Protein AF-A0A2M7EIX5-F1 (afdb_monomer_lite)

InterPro domains:
  IPR014027 UDP-glucose/GDP-mannose dehydrogenase, C-terminal [PF03720] (4-50)
  IPR014027 UDP-glucose/GDP-mannose dehydrogenase, C-terminal [SM00984] (4-54)
  IPR036220 UDP-glucose/GDP-mannose dehydrogenase, C-terminal domain superfamily [SSF52413] (1-51)

Organism: NCBI:txid1974858

pLDDT: mean 97.45, std 2.24, range [86.19, 98.62]

Structure (mmCIF, N/CA/C/O backbone):
data_AF-A0A2M7EIX5-F1
#
_entry.id   AF-A0A2M7EIX5-F1
#
loop_
_atom_site.group_PDB
_atom_site.id
_atom_site.type_symbol
_atom_site.label_atom_id
_atom_site.label_alt_id
_atom_site.label_comp_id
_atom_site.label_asym_id
_atom_site.label_entity_id
_atom_site.label_seq_id
_atom_site.pdbx_PDB_ins_code
_atom_site.Cartn_x
_atom_site.Cartn_y
_atom_site.Cartn_z
_atom_site.occupancy
_atom_site.B_iso_or_equiv
_atom_site.auth_seq_id
_atom_site.auth_comp_id
_atom_site.auth_asym_id
_atom_site.auth_atom_id
_atom_site.pdbx_PDB_model_num
ATOM 1 N N . LYS A 1 1 ? -10.686 -2.093 14.488 1.00 88.19 1 LYS A N 1
ATOM 2 C CA . LYS A 1 1 ? -10.172 -3.425 14.060 1.00 88.19 1 LYS A CA 1
ATOM 3 C C . LYS A 1 1 ? -8.913 -3.195 13.229 1.00 88.19 1 LYS A C 1
ATOM 5 O O . LYS A 1 1 ? -8.893 -2.204 12.508 1.00 88.19 1 LYS A O 1
ATOM 10 N N . LYS A 1 2 ? -7.890 -4.052 13.345 1.00 95.69 2 LYS A N 1
ATOM 11 C CA . LYS A 1 2 ? -6.628 -3.916 12.597 1.00 95.69 2 LYS A CA 1
ATOM 12 C C . LYS A 1 2 ? -6.586 -4.919 11.442 1.00 95.69 2 LYS A C 1
ATOM 14 O O . LYS A 1 2 ? -6.912 -6.081 11.664 1.00 95.69 2 LYS A O 1
ATOM 19 N N . ILE A 1 3 ? -6.226 -4.468 10.241 1.00 98.12 3 ILE A N 1
ATOM 20 C CA . ILE A 1 3 ? -6.112 -5.299 9.030 1.00 98.12 3 ILE A CA 1
ATOM 21 C C . ILE A 1 3 ? -4.661 -5.271 8.549 1.00 98.12 3 ILE A C 1
ATOM 23 O O . ILE A 1 3 ? -4.023 -4.220 8.574 1.00 98.12 3 ILE A O 1
ATOM 27 N N . ALA A 1 4 ? -4.147 -6.423 8.122 1.00 98.12 4 ALA A N 1
ATOM 28 C CA . ALA A 1 4 ? -2.841 -6.526 7.486 1.00 98.12 4 ALA A CA 1
ATOM 29 C C . ALA A 1 4 ? -2.985 -6.674 5.963 1.00 98.12 4 ALA A C 1
ATOM 31 O O . AL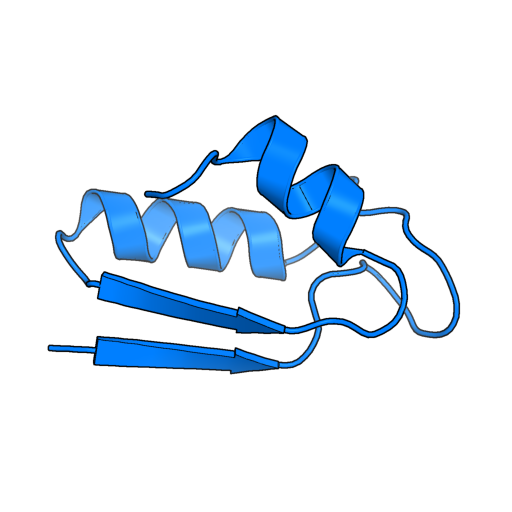A A 1 4 ? -3.878 -7.388 5.508 1.00 98.12 4 ALA A O 1
ATOM 32 N N . ILE A 1 5 ? -2.114 -6.018 5.193 1.00 98.06 5 ILE A N 1
ATOM 33 C CA . ILE A 1 5 ? -2.038 -6.142 3.728 1.00 98.06 5 ILE A CA 1
ATOM 34 C C . ILE A 1 5 ? -0.596 -6.471 3.352 1.00 98.06 5 ILE A C 1
ATOM 36 O O . ILE A 1 5 ? 0.326 -5.758 3.749 1.00 98.06 5 ILE A O 1
ATOM 40 N N . TRP A 1 6 ? -0.410 -7.544 2.587 1.00 98.00 6 TRP A N 1
ATOM 41 C CA . TRP A 1 6 ? 0.896 -7.985 2.112 1.00 98.00 6 TRP A CA 1
ATOM 42 C C . TRP A 1 6 ? 0.911 -7.971 0.583 1.00 98.00 6 TRP A C 1
ATOM 44 O O . TRP A 1 6 ? 0.121 -8.671 -0.047 1.00 98.00 6 TRP A O 1
ATOM 54 N N . GLY A 1 7 ? 1.794 -7.153 0.012 1.00 98.06 7 GLY A N 1
ATOM 55 C CA . GLY A 1 7 ? 1.841 -6.848 -1.415 1.00 98.06 7 GLY A CA 1
ATOM 56 C C . GLY A 1 7 ? 1.173 -5.507 -1.699 1.00 98.06 7 GLY A C 1
ATOM 57 O O . GLY A 1 7 ? -0.023 -5.324 -1.4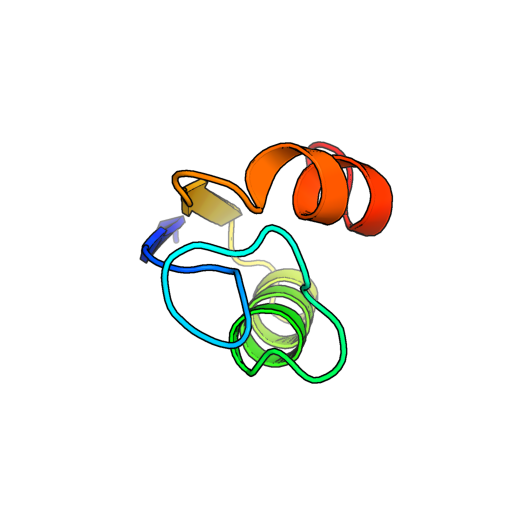67 1.00 98.06 7 GLY A O 1
ATOM 58 N N . LEU A 1 8 ? 1.969 -4.5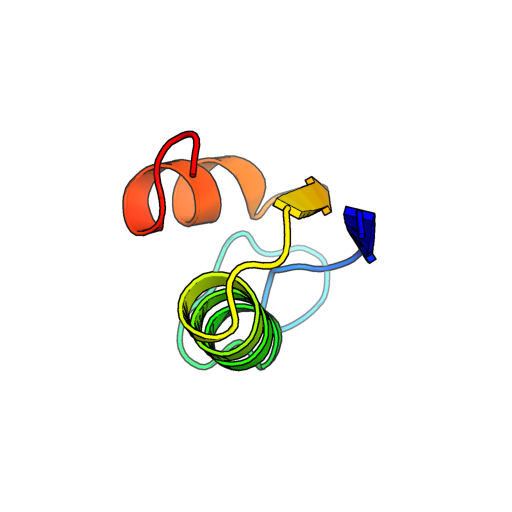51 -2.168 1.00 98.50 8 LEU A N 1
ATOM 59 C CA . LEU A 1 8 ? 1.568 -3.162 -2.374 1.00 98.50 8 LEU A CA 1
ATOM 60 C C . LEU A 1 8 ? 1.891 -2.666 -3.778 1.00 98.50 8 LEU A C 1
ATOM 62 O O . LEU A 1 8 ? 1.169 -1.809 -4.278 1.00 98.50 8 LEU A O 1
ATOM 66 N N . SER A 1 9 ? 2.915 -3.203 -4.427 1.00 98.50 9 SER A N 1
ATOM 67 C CA . SER A 1 9 ? 3.203 -2.884 -5.824 1.00 98.50 9 SER A CA 1
ATOM 68 C C . SER A 1 9 ? 2.201 -3.541 -6.777 1.00 98.50 9 SER A C 1
ATOM 70 O O . SER A 1 9 ? 1.557 -4.536 -6.438 1.00 98.50 9 SER A O 1
ATOM 72 N N . PHE A 1 10 ? 2.056 -3.007 -7.995 1.00 98.06 10 PHE A N 1
ATOM 73 C CA . PHE A 1 10 ? 1.070 -3.535 -8.955 1.00 98.06 10 PHE A CA 1
ATOM 74 C C . PHE A 1 10 ? 1.421 -4.940 -9.482 1.00 98.06 10 PHE A C 1
ATOM 76 O O . PHE A 1 10 ? 0.552 -5.655 -9.982 1.00 98.06 10 PHE A O 1
ATOM 83 N N . LYS A 1 11 ? 2.699 -5.330 -9.386 1.00 97.69 11 LYS A N 1
ATOM 84 C CA . LYS A 1 11 ? 3.239 -6.650 -9.739 1.00 97.69 11 LYS A CA 1
ATOM 85 C C . LYS A 1 11 ? 4.517 -6.945 -8.926 1.00 97.69 11 LYS A C 1
ATOM 87 O O . LYS A 1 11 ? 5.049 -6.026 -8.305 1.00 97.69 11 LYS A O 1
ATOM 92 N N . PRO A 1 12 ? 5.047 -8.182 -8.951 1.00 97.25 12 PRO A N 1
ATOM 93 C CA . PRO A 1 12 ? 6.296 -8.520 -8.264 1.00 97.25 12 PRO A CA 1
ATOM 94 C C . PRO A 1 12 ? 7.521 -7.741 -8.774 1.00 97.25 12 PRO A C 1
ATOM 96 O O . PRO A 1 12 ? 7.588 -7.382 -9.952 1.00 97.25 12 PRO A O 1
ATOM 99 N N . ASN A 1 13 ? 8.522 -7.581 -7.900 1.00 97.25 13 ASN A N 1
ATOM 100 C CA . ASN A 1 13 ? 9.859 -7.041 -8.203 1.00 97.25 13 A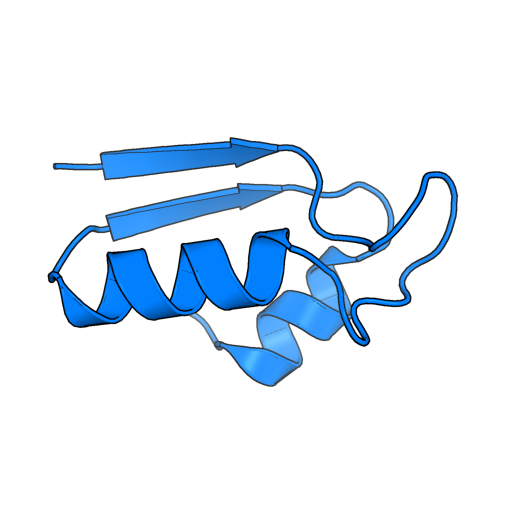SN A CA 1
ATOM 101 C C . ASN A 1 13 ? 9.860 -5.621 -8.799 1.00 97.25 13 ASN A C 1
ATOM 103 O O . ASN A 1 13 ? 10.633 -5.309 -9.704 1.00 97.25 13 ASN A O 1
ATOM 107 N N . THR A 1 14 ? 8.967 -4.758 -8.325 1.00 98.12 14 THR A N 1
ATOM 108 C CA . THR A 1 14 ? 8.950 -3.332 -8.665 1.00 98.12 14 THR A CA 1
ATOM 109 C C . THR A 1 14 ? 8.412 -2.547 -7.484 1.00 98.12 14 THR A C 1
ATOM 111 O O . THR A 1 14 ? 7.605 -3.070 -6.724 1.00 98.12 14 THR A O 1
ATOM 114 N N . ASP A 1 15 ? 8.832 -1.299 -7.330 1.00 98.25 15 ASP A N 1
ATOM 115 C CA . ASP A 1 15 ? 8.285 -0.354 -6.358 1.00 98.25 15 ASP A CA 1
ATOM 116 C C . ASP A 1 15 ? 7.111 0.464 -6.929 1.00 98.25 15 ASP A C 1
ATOM 118 O O . ASP A 1 15 ? 6.576 1.344 -6.249 1.00 98.25 15 ASP A O 1
ATOM 122 N N . ASP A 1 16 ? 6.715 0.207 -8.180 1.00 98.31 16 ASP A N 1
ATOM 123 C CA . ASP A 1 16 ? 5.651 0.942 -8.846 1.00 98.31 16 ASP A CA 1
ATOM 124 C C . ASP A 1 16 ? 4.287 0.598 -8.231 1.00 98.31 16 ASP A C 1
ATOM 126 O O . ASP A 1 16 ? 3.804 -0.538 -8.268 1.00 98.31 16 ASP A O 1
ATOM 130 N N . ILE A 1 17 ? 3.661 1.622 -7.660 1.00 98.38 17 ILE A N 1
ATOM 131 C CA . ILE A 1 17 ? 2.338 1.551 -7.034 1.00 98.38 17 ILE A CA 1
ATOM 132 C C . ILE A 1 17 ? 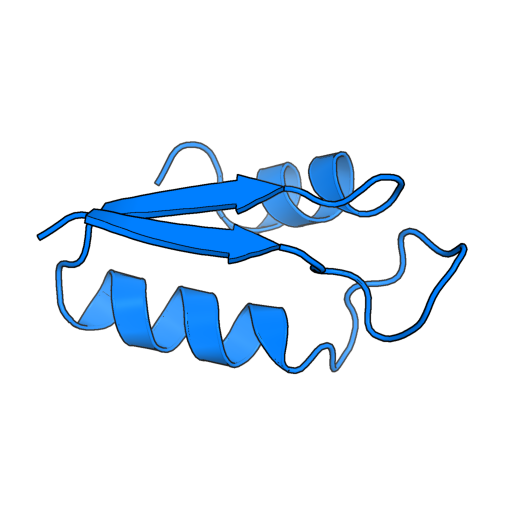1.250 2.191 -7.902 1.00 98.38 17 ILE A C 1
ATOM 134 O O . ILE A 1 17 ? 0.093 2.275 -7.485 1.00 98.38 17 ILE A O 1
ATOM 138 N N . ARG A 1 18 ? 1.589 2.691 -9.099 1.00 97.69 18 ARG A N 1
ATOM 139 C CA . ARG A 1 18 ? 0.600 3.300 -9.994 1.00 97.69 18 ARG A CA 1
ATOM 140 C C . ARG A 1 18 ? -0.398 2.233 -10.427 1.00 97.69 18 ARG A C 1
ATOM 142 O O . ARG A 1 18 ? -0.010 1.178 -10.917 1.00 97.69 18 ARG A O 1
ATOM 149 N N . PHE A 1 19 ? -1.684 2.530 -10.240 1.00 96.12 19 PHE A N 1
ATOM 150 C CA . PHE A 1 19 ? -2.797 1.612 -10.519 1.00 96.12 19 PHE A CA 1
ATOM 151 C C . PHE A 1 19 ? -2.740 0.289 -9.733 1.00 96.12 19 PHE A C 1
ATOM 153 O O . PHE A 1 19 ? -3.400 -0.678 -10.111 1.00 96.12 19 PHE A O 1
ATOM 160 N N . ALA A 1 20 ? -1.960 0.221 -8.647 1.00 98.31 20 ALA A N 1
ATOM 161 C CA . ALA A 1 20 ? -1.925 -0.963 -7.802 1.00 98.31 20 ALA A CA 1
ATOM 162 C C . ALA A 1 20 ? -3.252 -1.095 -7.025 1.00 98.31 20 ALA A C 1
ATOM 164 O O . ALA A 1 20 ? -3.629 -0.157 -6.319 1.00 98.31 20 ALA A O 1
ATOM 165 N N . PRO A 1 21 ? -3.940 -2.255 -7.073 1.00 98.25 21 PRO A N 1
ATOM 166 C CA . PRO A 1 21 ? -5.204 -2.457 -6.352 1.00 98.25 21 PRO A CA 1
ATOM 167 C C . PRO A 1 21 ? -5.093 -2.240 -4.834 1.00 98.25 21 PRO A C 1
ATOM 169 O O . PRO A 1 21 ? -6.049 -1.840 -4.172 1.00 98.25 21 PRO A O 1
ATOM 172 N N . SER A 1 22 ? -3.904 -2.479 -4.278 1.00 98.31 22 SER A N 1
ATOM 173 C CA . SER A 1 22 ? -3.554 -2.217 -2.880 1.00 98.31 22 SER A CA 1
ATOM 174 C C . SER A 1 22 ? -3.829 -0.766 -2.461 1.00 98.31 22 SER A C 1
ATOM 176 O O . SER A 1 22 ? -4.289 -0.540 -1.344 1.00 98.31 22 SER A O 1
ATOM 178 N N . VAL A 1 23 ? -3.604 0.213 -3.344 1.00 98.38 23 VAL A N 1
ATOM 179 C CA . VAL A 1 23 ? -3.790 1.646 -3.067 1.00 98.38 23 VAL A CA 1
ATOM 180 C C . VAL A 1 23 ? -5.269 1.966 -2.856 1.00 98.38 23 VAL A C 1
ATOM 182 O O . VAL A 1 23 ? -5.614 2.656 -1.893 1.00 98.38 23 VAL A O 1
ATOM 185 N N . ASP A 1 24 ? -6.147 1.427 -3.704 1.00 98.44 24 ASP A N 1
ATOM 186 C CA . ASP A 1 24 ? -7.597 1.621 -3.594 1.00 98.44 24 ASP A CA 1
ATOM 187 C C . ASP A 1 24 ? -8.163 0.924 -2.351 1.00 98.44 24 ASP A C 1
ATOM 189 O O . ASP A 1 24 ? -9.004 1.483 -1.637 1.00 98.44 24 ASP A O 1
ATOM 193 N N . ILE A 1 25 ? -7.648 -0.271 -2.038 1.00 98.44 25 ILE A N 1
ATOM 194 C CA . ILE A 1 25 ? -8.006 -1.019 -0.827 1.00 98.44 25 ILE A CA 1
ATOM 195 C C . ILE A 1 25 ? -7.591 -0.244 0.428 1.00 98.44 25 ILE A C 1
ATOM 197 O O . ILE A 1 25 ? -8.419 -0.045 1.319 1.00 98.44 25 ILE A O 1
ATOM 201 N N . ILE A 1 26 ? -6.339 0.222 0.500 1.00 98.25 26 ILE A N 1
ATOM 202 C CA . ILE A 1 26 ? -5.820 1.001 1.633 1.00 98.25 26 ILE A CA 1
ATOM 203 C C . ILE A 1 26 ? -6.678 2.242 1.849 1.00 98.25 26 ILE A C 1
ATOM 205 O O . ILE A 1 26 ? -7.165 2.459 2.958 1.00 98.25 26 ILE A O 1
ATOM 209 N N . ARG A 1 27 ? -6.923 3.019 0.788 1.00 98.06 27 ARG A N 1
ATOM 210 C CA . ARG A 1 27 ? -7.742 4.234 0.853 1.00 98.06 27 ARG A CA 1
ATOM 211 C C . ARG A 1 27 ? -9.132 3.945 1.413 1.00 98.06 27 ARG A C 1
ATOM 213 O O . ARG A 1 27 ? -9.527 4.555 2.402 1.00 98.06 27 ARG A O 1
ATOM 220 N N . THR A 1 28 ? -9.819 2.956 0.846 1.00 98.44 28 THR A N 1
ATOM 221 C CA . THR A 1 28 ? -11.174 2.573 1.263 1.00 98.44 28 THR A CA 1
ATOM 222 C C . THR A 1 28 ? -11.224 2.123 2.725 1.00 98.44 28 THR A C 1
ATOM 224 O O . THR A 1 28 ? -12.173 2.428 3.448 1.00 98.44 28 THR A O 1
ATOM 227 N N . LEU A 1 29 ? -10.226 1.363 3.184 1.00 98.06 29 LEU A N 1
ATOM 228 C CA . LEU A 1 29 ? -10.188 0.875 4.562 1.00 98.06 29 LEU A CA 1
ATOM 229 C C . LEU A 1 29 ? -9.866 1.993 5.561 1.00 98.06 29 LEU A C 1
ATOM 231 O O . LEU A 1 29 ? -10.492 2.046 6.621 1.00 98.06 29 LEU A O 1
ATOM 235 N N . LEU A 1 30 ? -8.952 2.902 5.218 1.00 97.56 30 LEU A N 1
ATOM 236 C CA . LEU A 1 30 ? -8.659 4.079 6.037 1.00 97.56 30 LEU A CA 1
ATOM 237 C C . LEU A 1 30 ? -9.883 5.000 6.149 1.00 97.56 30 LEU A C 1
ATOM 239 O O . LEU A 1 30 ? -10.233 5.412 7.251 1.00 97.56 30 LEU A O 1
ATOM 243 N N . GLU A 1 31 ? -10.590 5.257 5.043 1.00 98.00 31 GLU A N 1
ATOM 244 C CA . GLU A 1 31 ? -11.838 6.043 5.030 1.00 98.00 31 GLU A CA 1
ATOM 245 C C . GLU A 1 31 ? -12.934 5.428 5.912 1.00 98.00 31 GLU A C 1
ATOM 247 O O . GLU A 1 31 ? -13.735 6.143 6.511 1.00 98.00 31 GLU A O 1
ATOM 252 N N . LYS A 1 32 ? -12.942 4.099 6.055 1.00 97.94 32 LYS A N 1
ATOM 253 C CA . LYS A 1 32 ? -13.853 3.371 6.951 1.00 97.94 32 LYS A CA 1
ATOM 254 C C . LYS A 1 32 ? -13.368 3.291 8.408 1.00 97.94 32 LYS A C 1
ATOM 256 O O . LYS A 1 32 ? -14.007 2.619 9.217 1.00 97.94 32 LYS A O 1
ATOM 261 N N . GLY A 1 33 ? -12.256 3.941 8.759 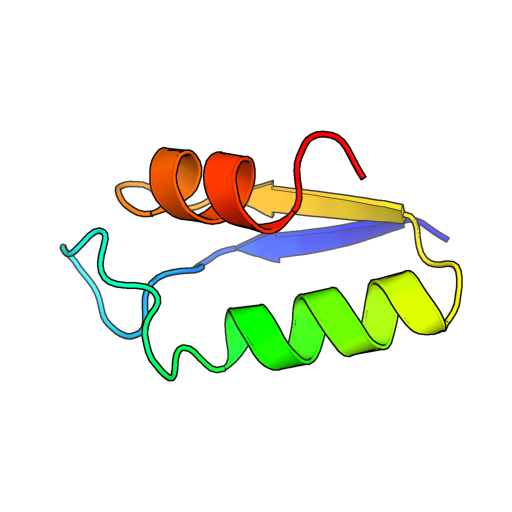1.00 97.44 33 GLY A N 1
ATOM 262 C CA . GLY A 1 33 ? -11.735 4.002 10.129 1.00 97.44 33 GLY A CA 1
ATOM 263 C C . GLY A 1 33 ? -11.004 2.739 10.595 1.00 97.44 33 GLY A C 1
ATOM 264 O O . GLY A 1 33 ? -10.903 2.488 11.799 1.00 97.44 33 GLY A O 1
ATOM 265 N N . TYR A 1 34 ? -10.513 1.909 9.671 1.00 98.25 34 TYR A N 1
ATOM 266 C CA . TYR A 1 34 ? -9.666 0.771 10.026 1.00 98.25 34 TYR A CA 1
ATOM 267 C C . TYR A 1 34 ? -8.217 1.210 10.235 1.00 98.25 34 TYR A C 1
ATOM 269 O O . TYR A 1 34 ? -7.707 2.072 9.531 1.00 98.25 34 TYR A O 1
ATOM 277 N N . THR A 1 35 ? -7.530 0.549 11.166 1.00 97.62 35 THR A N 1
ATOM 278 C CA . THR A 1 35 ? -6.073 0.664 11.311 1.00 97.62 35 THR A CA 1
ATOM 279 C C . THR A 1 35 ? -5.404 -0.373 10.423 1.00 97.62 35 THR A C 1
ATOM 281 O O . THR A 1 35 ? -5.791 -1.548 10.457 1.00 97.62 35 THR A O 1
ATOM 284 N N . LEU A 1 36 ? -4.384 0.026 9.669 1.00 98.06 36 LEU A N 1
ATOM 285 C CA . LEU A 1 36 ? -3.693 -0.864 8.744 1.00 98.06 36 LEU A CA 1
ATOM 286 C C . LEU A 1 36 ? -2.276 -1.201 9.215 1.00 98.06 36 LEU A C 1
ATOM 288 O O . LEU A 1 36 ? -1.634 -0.461 9.954 1.00 98.06 36 LEU A O 1
ATOM 292 N N . SER A 1 37 ? -1.805 -2.372 8.805 1.00 97.94 37 SER A N 1
ATOM 293 C CA . SER A 1 37 ? -0.397 -2.757 8.832 1.00 97.94 37 SER A CA 1
ATOM 294 C C . SER A 1 37 ? -0.061 -3.274 7.450 1.00 97.94 37 SER A C 1
ATOM 296 O O . SER A 1 37 ? -0.627 -4.274 7.016 1.00 97.94 37 SER A O 1
ATOM 298 N N . VAL A 1 38 ? 0.820 -2.589 6.739 1.00 98.19 38 VAL A N 1
ATOM 299 C CA . VAL A 1 38 ? 1.104 -2.904 5.340 1.00 98.19 38 VAL A CA 1
ATOM 300 C C . VAL A 1 38 ? 2.561 -3.296 5.169 1.00 98.19 38 VAL A C 1
ATOM 302 O O . VAL A 1 38 ? 3.424 -2.796 5.892 1.00 98.19 38 VAL A O 1
ATOM 305 N N . TYR A 1 39 ? 2.828 -4.204 4.237 1.00 98.44 39 TYR A N 1
ATOM 306 C CA . TYR A 1 39 ? 4.186 -4.588 3.879 1.00 98.44 39 TYR A CA 1
ATOM 307 C C . TYR A 1 39 ? 4.293 -4.951 2.396 1.00 98.44 39 TYR A C 1
ATOM 309 O O . TYR A 1 39 ? 3.442 -5.653 1.848 1.00 98.44 39 TYR A O 1
ATOM 317 N N . ASP A 1 40 ? 5.372 -4.501 1.770 1.00 98.62 40 ASP A N 1
ATOM 318 C CA . ASP A 1 40 ? 5.847 -4.914 0.452 1.00 98.62 40 ASP A CA 1
ATOM 319 C C . ASP A 1 40 ? 7.376 -4.923 0.478 1.00 98.62 40 ASP A C 1
ATOM 321 O O . ASP A 1 40 ? 7.986 -4.200 1.265 1.00 98.62 40 ASP A O 1
ATOM 325 N N . GLN A 1 41 ? 8.006 -5.748 -0.350 1.00 98.19 41 GLN A N 1
ATOM 326 C CA . GLN A 1 41 ? 9.463 -5.806 -0.389 1.00 98.19 41 GLN A CA 1
ATOM 327 C C . GLN A 1 41 ? 10.069 -4.531 -0.999 1.00 98.19 41 GLN A C 1
ATOM 329 O O . GLN A 1 41 ? 11.045 -4.006 -0.472 1.00 98.19 41 GLN A O 1
ATOM 334 N N . GLU A 1 42 ? 9.466 -4.007 -2.068 1.00 98.25 42 GLU A N 1
ATOM 335 C CA . GLU A 1 42 ? 10.011 -2.909 -2.875 1.00 98.25 42 GLU A CA 1
ATOM 336 C C . GLU A 1 42 ? 9.182 -1.615 -2.707 1.00 98.25 42 GLU A C 1
ATOM 338 O O . GLU A 1 42 ? 9.719 -0.510 -2.616 1.00 98.25 42 GLU A O 1
ATOM 343 N N . GLY A 1 43 ? 7.853 -1.731 -2.604 1.00 98.19 43 GLY A N 1
ATOM 344 C CA . GLY A 1 43 ? 6.904 -0.611 -2.663 1.00 98.19 43 GLY A CA 1
ATOM 345 C C . GLY A 1 43 ? 6.739 0.220 -1.382 1.00 98.19 43 GLY A C 1
ATOM 346 O O . GLY A 1 43 ? 6.022 1.225 -1.395 1.00 98.19 43 GLY A O 1
ATOM 347 N N . MET A 1 44 ? 7.385 -0.144 -0.268 1.00 98.12 44 MET A N 1
ATOM 348 C CA . MET A 1 44 ? 7.140 0.499 1.038 1.00 98.12 44 MET A CA 1
ATOM 349 C C . MET A 1 44 ? 7.427 1.999 1.052 1.00 98.12 44 MET A C 1
ATOM 351 O O . MET A 1 44 ? 6.667 2.769 1.640 1.00 98.12 44 MET A O 1
ATOM 355 N N . ASN A 1 45 ? 8.486 2.437 0.372 1.00 98.25 45 ASN A N 1
ATOM 356 C CA . ASN A 1 45 ? 8.840 3.854 0.325 1.00 98.25 45 ASN A CA 1
ATOM 357 C C . ASN A 1 45 ? 7.784 4.683 -0.415 1.00 98.25 45 ASN A C 1
ATOM 359 O O . ASN A 1 45 ? 7.436 5.777 0.032 1.00 98.25 45 ASN A O 1
ATOM 363 N N . ASN A 1 46 ? 7.249 4.167 -1.523 1.00 98.38 46 ASN A N 1
ATOM 364 C CA . ASN A 1 46 ? 6.231 4.869 -2.303 1.00 98.38 46 ASN A CA 1
ATOM 365 C C . ASN A 1 46 ? 4.883 4.885 -1.574 1.00 98.38 46 ASN A C 1
ATOM 367 O O . ASN A 1 46 ? 4.216 5.920 -1.550 1.00 98.38 46 ASN A O 1
ATOM 371 N N . ILE A 1 47 ? 4.529 3.799 -0.882 1.00 98.25 47 ILE A N 1
ATOM 372 C CA . ILE A 1 47 ? 3.341 3.754 -0.020 1.00 98.25 47 ILE A CA 1
ATOM 373 C C . ILE A 1 47 ? 3.459 4.746 1.137 1.00 98.25 47 ILE A C 1
ATOM 375 O O . ILE A 1 47 ? 2.529 5.521 1.363 1.00 98.25 47 ILE A O 1
ATOM 379 N N . LYS A 1 48 ? 4.610 4.799 1.820 1.00 97.88 48 LYS A N 1
ATOM 380 C CA . LYS A 1 48 ? 4.839 5.758 2.909 1.00 97.88 48 LYS A CA 1
ATOM 381 C C . LYS A 1 48 ? 4.772 7.208 2.424 1.00 97.88 48 LYS A C 1
ATOM 383 O O . LYS A 1 48 ? 4.196 8.045 3.108 1.00 97.88 48 LYS A O 1
ATOM 388 N N . LYS A 1 49 ? 5.297 7.513 1.231 1.00 98.19 49 LYS A N 1
ATOM 389 C CA . LYS A 1 49 ? 5.152 8.846 0.613 1.00 98.19 49 LYS A CA 1
ATOM 390 C C . LYS A 1 49 ? 3.690 9.201 0.325 1.00 98.19 49 LYS A C 1
ATOM 392 O O . LYS A 1 49 ? 3.322 10.362 0.460 1.00 98.19 49 LYS A O 1
ATOM 397 N N . LEU A 1 50 ? 2.874 8.225 -0.081 1.00 97.94 50 LEU A N 1
ATOM 398 C CA . LEU A 1 50 ? 1.481 8.451 -0.471 1.00 97.94 50 LEU A CA 1
ATOM 399 C C . LEU A 1 50 ? 0.526 8.573 0.728 1.00 97.94 50 LEU A C 1
ATOM 401 O O . LEU A 1 50 ? -0.370 9.416 0.707 1.00 97.94 50 LEU A O 1
ATOM 405 N N . PHE A 1 51 ? 0.698 7.742 1.759 1.00 97.06 51 PHE A N 1
ATOM 406 C CA . PHE A 1 51 ? -0.241 7.650 2.886 1.00 97.06 51 PHE A CA 1
ATOM 407 C C . PHE A 1 51 ? 0.310 8.175 4.220 1.00 97.06 51 PHE A C 1
ATOM 409 O O . PHE A 1 51 ? -0.479 8.510 5.106 1.00 97.06 51 PHE A O 1
ATOM 416 N N . GLY A 1 52 ? 1.630 8.314 4.362 1.00 95.75 52 GLY A N 1
ATOM 417 C CA . GLY A 1 52 ? 2.276 8.664 5.628 1.00 95.75 52 GLY A CA 1
ATOM 418 C C . GLY A 1 52 ? 2.177 7.535 6.656 1.00 95.75 52 GLY A C 1
ATOM 419 O O . GLY A 1 52 ? 2.186 6.361 6.296 1.00 95.75 52 GLY A O 1
ATOM 420 N N . ASP A 1 53 ? 2.069 7.905 7.933 1.00 92.44 53 ASP A N 1
ATOM 421 C CA . ASP A 1 53 ? 1.937 6.972 9.063 1.00 92.44 53 ASP A CA 1
ATOM 422 C C . ASP A 1 53 ? 0.460 6.748 9.474 1.00 92.44 53 ASP A C 1
ATOM 424 O O . ASP A 1 53 ? 0.164 6.504 10.645 1.00 92.44 53 ASP A O 1
ATOM 428 N N . LYS A 1 54 ? -0.472 6.900 8.522 1.00 86.19 54 LYS A N 1
ATOM 429 C CA . LYS A 1 54 ? -1.917 6.694 8.727 1.00 86.19 54 LYS A CA 1
ATOM 430 C C . LYS A 1 54 ? -2.299 5.216 8.791 1.00 86.19 54 LYS A C 1
ATOM 432 O O . LYS A 1 54 ? -1.721 4.417 8.022 1.00 86.19 54 LYS A O 1
#

Sequence (54 aa):
KKIAIWGLSFKPNTDDIRFAPSVDIIRTLLEKGYTLSVYDQEGMNNIKKLFGDK

Foldseek 3Di:
DEEEEEDQALDPPELHNVVRVNVVVVVVCVVVVYHYDYDYPRNPVVVCVVPPND

Secondary structure (DSSP, 8-state):
-EEEEE--SSSTT----TT-HHHHHHHHHHHTT-EEEEE-SSTHHHHHHHHTT-

Radius of gyration: 10.32 Å; chains: 1; bounding box: 24×17×25 Å